Protein AF-A0A964D1U3-F1 (afdb_monomer_lite)

Structure (mmCIF, N/CA/C/O backbone):
data_AF-A0A964D1U3-F1
#
_entry.id   AF-A0A964D1U3-F1
#
loop_
_atom_site.group_PDB
_atom_site.id
_atom_site.type_symbol
_atom_site.label_atom_id
_atom_site.label_alt_id
_atom_site.label_comp_id
_atom_site.label_asym_id
_atom_site.label_entity_id
_atom_site.label_seq_id
_atom_site.pdbx_PDB_ins_code
_atom_site.Cartn_x
_atom_site.Cartn_y
_atom_site.Cartn_z
_atom_site.occupancy
_atom_site.B_iso_or_equiv
_atom_site.auth_seq_id
_atom_site.auth_comp_id
_atom_site.auth_asym_id
_atom_site.auth_atom_id
_atom_site.pdbx_PDB_model_num
ATOM 1 N N . MET A 1 1 ? 4.082 -13.182 10.121 1.00 59.91 1 MET A N 1
ATOM 2 C CA . MET A 1 1 ? 3.472 -11.839 10.062 1.00 59.91 1 MET A CA 1
ATOM 3 C C . MET A 1 1 ? 3.439 -11.454 8.597 1.00 59.91 1 MET A C 1
ATOM 5 O O . MET A 1 1 ? 4.466 -11.609 7.952 1.00 59.91 1 MET A O 1
ATOM 9 N N . ILE A 1 2 ? 2.273 -11.113 8.049 1.00 65.81 2 ILE A N 1
ATOM 10 C CA . ILE A 1 2 ? 2.156 -10.703 6.644 1.00 65.81 2 ILE A CA 1
ATOM 11 C C . ILE A 1 2 ? 2.309 -9.184 6.620 1.00 65.81 2 ILE A C 1
ATOM 13 O O . ILE A 1 2 ? 1.539 -8.494 7.281 1.00 65.81 2 ILE A O 1
ATOM 17 N N . GLU A 1 3 ? 3.300 -8.684 5.887 1.00 70.62 3 GLU A N 1
ATOM 18 C CA . GLU A 1 3 ? 3.472 -7.256 5.625 1.00 70.62 3 GLU A CA 1
ATOM 19 C C . GLU A 1 3 ? 3.091 -6.978 4.172 1.00 70.62 3 GLU A C 1
ATOM 21 O O . GLU A 1 3 ? 3.562 -7.651 3.254 1.00 70.62 3 GLU A O 1
ATOM 26 N N . PHE A 1 4 ? 2.209 -6.003 3.966 1.00 77.06 4 PHE A N 1
ATOM 27 C CA . PHE A 1 4 ? 1.718 -5.628 2.647 1.00 77.06 4 PHE A CA 1
ATOM 28 C C . PHE A 1 4 ? 1.810 -4.115 2.482 1.00 77.06 4 PHE A C 1
ATOM 30 O O . PHE A 1 4 ? 1.350 -3.365 3.341 1.00 77.06 4 PHE A O 1
ATOM 37 N N . VAL A 1 5 ? 2.387 -3.660 1.369 1.00 83.88 5 VAL A N 1
ATOM 38 C CA . VAL A 1 5 ? 2.569 -2.234 1.072 1.00 83.88 5 VAL A CA 1
ATOM 39 C C . VAL A 1 5 ? 1.951 -1.911 -0.276 1.00 83.88 5 VAL A C 1
ATOM 41 O O . VAL A 1 5 ? 2.210 -2.582 -1.273 1.00 83.88 5 VAL A O 1
ATOM 44 N N . VAL A 1 6 ? 1.160 -0.842 -0.306 1.00 86.88 6 VAL A N 1
ATOM 45 C CA . VAL A 1 6 ? 0.616 -0.260 -1.532 1.00 86.88 6 VAL A CA 1
ATOM 46 C C . VAL A 1 6 ? 1.438 0.974 -1.881 1.00 86.88 6 VAL A C 1
ATOM 48 O O . VAL A 1 6 ? 1.491 1.921 -1.097 1.00 86.88 6 VAL A O 1
ATOM 51 N N . ILE A 1 7 ? 2.066 0.966 -3.057 1.00 88.31 7 ILE A N 1
ATOM 52 C CA . ILE A 1 7 ? 2.809 2.111 -3.593 1.00 88.31 7 ILE A CA 1
ATOM 53 C C . ILE A 1 7 ? 1.933 2.809 -4.629 1.00 88.31 7 ILE A C 1
ATOM 55 O O . ILE A 1 7 ? 1.439 2.172 -5.559 1.00 88.31 7 ILE A O 1
ATOM 59 N N . VAL A 1 8 ? 1.750 4.117 -4.472 1.00 87.56 8 VAL A N 1
ATOM 60 C CA . VAL A 1 8 ? 0.961 4.952 -5.385 1.00 87.56 8 VAL A CA 1
ATOM 61 C C . VAL A 1 8 ? 1.780 6.098 -5.964 1.00 87.56 8 VAL A C 1
ATOM 63 O O . VAL A 1 8 ? 2.818 6.471 -5.427 1.00 87.56 8 VAL A O 1
ATOM 66 N N . GLU A 1 9 ? 1.320 6.679 -7.069 1.00 87.00 9 GLU A N 1
ATOM 67 C CA . GLU A 1 9 ? 1.938 7.894 -7.607 1.00 87.00 9 GLU A CA 1
ATOM 68 C C . GLU A 1 9 ? 1.578 9.098 -6.733 1.00 87.00 9 GLU A C 1
ATOM 70 O O . GLU A 1 9 ? 2.449 9.822 -6.247 1.00 87.00 9 GLU A O 1
ATOM 75 N N . SER A 1 10 ? 0.284 9.257 -6.449 1.00 84.56 10 SER A N 1
ATOM 76 C CA . SER A 1 10 ? -0.250 10.387 -5.695 1.00 84.56 10 SER A CA 1
ATOM 77 C C . SER A 1 10 ? -1.236 9.958 -4.604 1.00 84.56 10 SER A C 1
ATOM 79 O O . SER A 1 10 ? -1.711 8.821 -4.566 1.00 84.56 10 SER A O 1
ATOM 81 N N . SER A 1 11 ? -1.582 10.883 -3.704 1.00 82.25 11 SER A N 1
ATOM 82 C CA . SER A 1 11 ? -2.619 10.657 -2.683 1.00 82.25 11 SER A CA 1
ATOM 83 C C . SER A 1 11 ? -4.004 10.410 -3.284 1.00 82.25 11 SER A C 1
ATOM 85 O O . SER A 1 11 ? -4.793 9.666 -2.706 1.00 82.25 11 SER A O 1
ATOM 87 N N . ALA A 1 12 ? -4.285 10.960 -4.471 1.00 85.94 12 ALA A N 1
ATOM 88 C CA . ALA A 1 12 ? -5.546 10.737 -5.173 1.00 85.94 12 ALA A CA 1
ATOM 89 C C . ALA A 1 12 ? -5.744 9.258 -5.552 1.00 85.94 12 ALA A C 1
ATOM 91 O O . ALA A 1 12 ? -6.868 8.753 -5.522 1.00 85.94 12 ALA A O 1
ATOM 92 N N . ASP A 1 13 ? -4.651 8.547 -5.837 1.00 87.75 13 ASP A N 1
ATOM 93 C CA . ASP A 1 13 ? -4.679 7.138 -6.236 1.00 87.75 13 ASP A CA 1
ATOM 94 C C . ASP A 1 13 ? -4.745 6.188 -5.034 1.00 87.75 13 ASP A C 1
ATOM 96 O O . ASP A 1 13 ? -5.218 5.055 -5.167 1.00 87.75 13 ASP A O 1
ATOM 100 N N . ALA A 1 14 ? -4.317 6.651 -3.851 1.00 88.06 14 ALA A N 1
ATOM 101 C CA . ALA A 1 14 ? -4.200 5.851 -2.6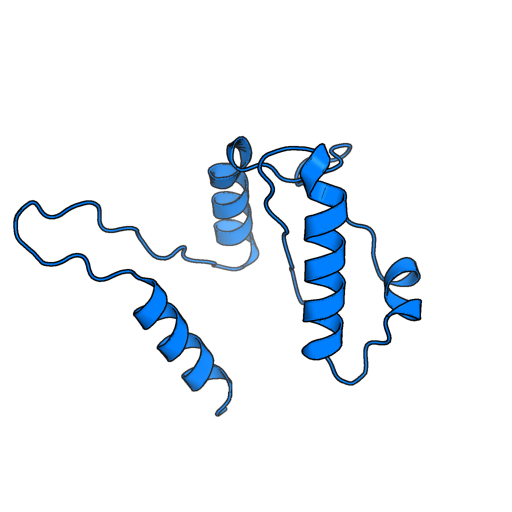31 1.00 88.06 14 ALA A CA 1
ATOM 102 C C . ALA A 1 14 ? -5.489 5.089 -2.320 1.00 88.06 14 ALA A C 1
ATOM 104 O O . ALA A 1 14 ? -5.462 3.873 -2.164 1.00 88.06 14 ALA A O 1
ATOM 105 N N . ARG A 1 15 ? -6.634 5.780 -2.321 1.00 88.25 15 ARG A N 1
ATOM 106 C CA . ARG A 1 15 ? -7.938 5.187 -1.984 1.00 88.25 15 ARG A CA 1
ATOM 107 C C . ARG A 1 15 ? -8.354 4.063 -2.932 1.00 88.25 15 ARG A C 1
ATOM 109 O O . ARG A 1 15 ? -9.023 3.120 -2.515 1.00 88.25 15 ARG A O 1
ATOM 116 N N . THR A 1 16 ? -8.038 4.193 -4.215 1.00 90.81 16 THR A N 1
ATOM 117 C CA . THR A 1 16 ? -8.396 3.182 -5.216 1.00 90.81 16 THR A CA 1
ATOM 118 C C . THR A 1 16 ? -7.444 1.998 -5.127 1.00 90.81 16 THR A C 1
ATOM 120 O O . THR A 1 16 ? -7.890 0.852 -5.123 1.00 90.81 16 THR A O 1
ATOM 123 N N . ALA A 1 17 ? -6.146 2.270 -4.998 1.00 91.44 17 ALA A N 1
ATOM 124 C CA . ALA A 1 17 ? -5.118 1.245 -4.903 1.00 91.44 17 ALA A CA 1
ATOM 125 C C . ALA A 1 17 ? -5.270 0.385 -3.638 1.00 91.44 17 ALA A C 1
ATOM 127 O O . ALA A 1 17 ? -5.195 -0.839 -3.723 1.00 91.44 17 ALA A O 1
ATOM 128 N N . THR A 1 18 ? -5.569 0.993 -2.487 1.00 90.69 18 THR A N 1
ATOM 129 C CA . THR A 1 18 ? -5.786 0.256 -1.232 1.00 90.69 18 THR A CA 1
ATOM 130 C C . THR A 1 18 ? -7.022 -0.634 -1.287 1.00 90.69 18 THR A C 1
ATOM 132 O O . THR A 1 18 ? -6.950 -1.790 -0.897 1.00 90.69 18 THR A O 1
ATOM 135 N N . LYS A 1 19 ? -8.125 -0.180 -1.893 1.00 90.25 19 LYS A N 1
ATOM 136 C CA . LYS A 1 19 ? -9.309 -1.034 -2.107 1.00 90.25 19 LYS A CA 1
ATOM 137 C C . LYS A 1 19 ? -9.042 -2.224 -3.029 1.00 90.25 19 LYS A C 1
ATOM 139 O O . LYS A 1 19 ? -9.619 -3.295 -2.843 1.00 90.25 19 LYS A O 1
ATOM 144 N N . LEU A 1 20 ? -8.207 -2.042 -4.052 1.00 91.56 20 LEU A N 1
ATOM 145 C CA . LEU A 1 20 ? -7.786 -3.145 -4.920 1.00 91.56 20 LEU A CA 1
ATOM 146 C C . LEU A 1 20 ? -6.906 -4.141 -4.158 1.00 91.56 20 LEU A C 1
ATOM 148 O O . LEU A 1 20 ? -7.071 -5.352 -4.327 1.00 91.56 20 LEU A O 1
ATOM 152 N N . ALA A 1 21 ? -6.021 -3.643 -3.294 1.00 90.50 21 ALA A N 1
ATOM 153 C CA . ALA A 1 21 ? -5.221 -4.472 -2.402 1.00 90.50 21 ALA A CA 1
ATOM 154 C C . ALA A 1 21 ? -6.096 -5.269 -1.427 1.00 90.50 21 ALA A C 1
ATOM 156 O O . ALA A 1 21 ? -5.962 -6.487 -1.380 1.00 90.50 21 ALA A O 1
ATOM 157 N N . ASP A 1 22 ? -7.048 -4.623 -0.751 1.00 90.75 22 ASP A N 1
ATOM 158 C CA . ASP A 1 22 ? -8.021 -5.260 0.148 1.00 90.75 22 ASP A CA 1
ATOM 159 C C . ASP A 1 22 ? -8.750 -6.419 -0.548 1.00 90.75 22 ASP A C 1
ATOM 161 O O . ASP A 1 22 ? -8.809 -7.540 -0.042 1.00 90.75 22 ASP A O 1
ATOM 165 N N . ARG A 1 23 ? -9.249 -6.179 -1.769 1.00 90.19 23 ARG A N 1
ATOM 166 C CA . ARG A 1 23 ? -9.919 -7.212 -2.571 1.00 90.19 23 ARG A CA 1
ATOM 167 C C . ARG A 1 23 ? -8.987 -8.372 -2.915 1.00 90.19 23 ARG A C 1
ATOM 169 O O . ARG A 1 23 ? -9.417 -9.522 -2.893 1.00 90.19 23 ARG A O 1
ATOM 176 N N . THR A 1 24 ? -7.734 -8.077 -3.249 1.00 89.19 24 THR A N 1
ATOM 177 C CA . THR A 1 24 ? -6.730 -9.101 -3.572 1.00 89.19 24 THR A CA 1
ATOM 178 C C . THR A 1 24 ? -6.375 -9.925 -2.335 1.00 89.19 24 THR A C 1
ATOM 180 O O . THR A 1 24 ? -6.227 -11.139 -2.434 1.00 89.19 24 THR A O 1
ATOM 183 N N . LEU A 1 25 ? -6.286 -9.281 -1.170 1.00 87.62 25 LEU A N 1
ATOM 184 C CA . LEU A 1 25 ? -5.986 -9.914 0.110 1.00 87.62 25 LEU A CA 1
ATOM 185 C C . LEU A 1 25 ? -7.084 -10.913 0.501 1.00 87.62 25 LEU A C 1
ATOM 187 O O . LEU A 1 25 ? -6.782 -12.071 0.768 1.00 87.62 25 LEU A O 1
ATOM 191 N N . VAL A 1 26 ? -8.351 -10.494 0.431 1.00 90.12 26 VAL A N 1
ATOM 192 C CA . VAL A 1 26 ? -9.520 -11.363 0.668 1.00 90.12 26 VAL A CA 1
ATOM 193 C C . VAL A 1 26 ? -9.540 -12.550 -0.294 1.00 90.12 26 VAL A C 1
ATOM 195 O O . VAL A 1 26 ? -9.770 -13.679 0.113 1.00 90.12 26 VAL A O 1
ATOM 198 N N . GLN A 1 27 ? -9.242 -12.328 -1.577 1.00 88.38 27 GLN A N 1
ATOM 199 C CA . GLN A 1 27 ? -9.196 -13.415 -2.564 1.00 88.38 27 GLN A CA 1
ATOM 200 C C . GLN A 1 27 ? -8.078 -14.435 -2.316 1.00 88.38 27 GLN A C 1
ATOM 202 O O . GLN A 1 27 ? -8.136 -15.537 -2.856 1.00 88.38 27 GLN A O 1
ATOM 207 N N . LYS A 1 28 ? -7.031 -14.059 -1.577 1.00 86.06 28 LYS A N 1
ATOM 208 C CA . LYS A 1 28 ? -5.874 -14.918 -1.293 1.00 86.06 28 LYS A CA 1
ATOM 209 C 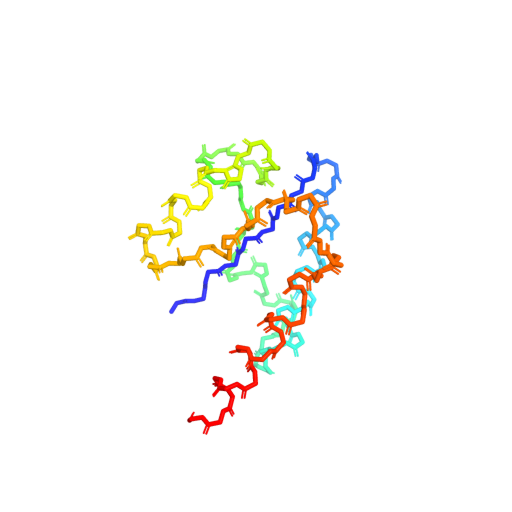C . LYS A 1 28 ? -5.958 -15.610 0.063 1.00 86.06 28 LYS A C 1
ATOM 211 O O . LYS A 1 28 ? -5.195 -16.543 0.292 1.00 86.06 28 LYS A O 1
ATOM 216 N N . ILE A 1 29 ? -6.825 -15.141 0.954 1.00 86.12 29 ILE A N 1
ATOM 217 C CA . ILE A 1 29 ? -6.922 -15.611 2.332 1.00 86.12 29 ILE A CA 1
ATOM 218 C C . ILE A 1 29 ? -8.368 -16.038 2.590 1.00 86.12 29 ILE A C 1
ATOM 220 O O . ILE A 1 29 ? -9.216 -15.206 2.888 1.00 86.12 29 ILE A O 1
ATOM 224 N N . ASP A 1 30 ? -8.632 -17.345 2.512 1.00 84.75 30 ASP A N 1
ATOM 225 C CA . ASP A 1 30 ? -9.990 -17.921 2.525 1.00 84.75 30 ASP A CA 1
ATOM 226 C C . ASP A 1 30 ? -10.837 -17.577 3.762 1.00 84.75 30 ASP A C 1
ATOM 228 O O . ASP A 1 30 ? -12.062 -17.603 3.699 1.00 84.75 30 ASP A O 1
ATOM 232 N N . TRP A 1 31 ? -10.205 -17.282 4.899 1.00 87.50 31 TRP A N 1
ATOM 233 C CA . TRP A 1 31 ? -10.899 -16.951 6.148 1.00 87.50 31 TRP A CA 1
ATOM 234 C C . TRP A 1 31 ? -11.146 -15.447 6.335 1.00 87.50 31 TRP A C 1
ATOM 236 O O . TRP A 1 31 ? -11.739 -15.049 7.336 1.00 87.50 31 TRP A O 1
ATOM 246 N N . LEU A 1 32 ? -10.644 -14.603 5.430 1.00 87.31 32 LEU A N 1
ATOM 247 C CA . LEU A 1 32 ? -10.659 -13.155 5.587 1.00 87.31 32 LEU A CA 1
ATOM 248 C C . LEU A 1 32 ? -11.881 -12.543 4.900 1.00 87.31 32 LEU A C 1
ATOM 250 O O . LEU A 1 32 ? -11.896 -12.381 3.683 1.00 87.31 32 LEU A O 1
ATOM 254 N N . ASP A 1 33 ? -12.877 -12.131 5.681 1.00 87.94 33 ASP A N 1
ATOM 255 C CA . ASP A 1 33 ? -14.056 -11.457 5.137 1.00 87.94 33 ASP A CA 1
ATOM 256 C C . ASP A 1 33 ? -13.809 -9.953 4.892 1.00 87.94 33 ASP A C 1
ATOM 258 O O . ASP A 1 33 ? -13.196 -9.278 5.728 1.00 87.94 33 ASP A O 1
ATOM 262 N N . PRO A 1 34 ? -14.343 -9.370 3.796 1.00 86.56 34 PRO A N 1
ATOM 263 C CA . PRO A 1 34 ? -14.188 -7.944 3.489 1.00 86.56 34 PRO A CA 1
ATOM 264 C C . PRO A 1 34 ? -14.638 -7.009 4.616 1.00 86.56 34 PRO A C 1
ATOM 266 O O . PRO A 1 34 ? -14.039 -5.959 4.837 1.00 86.56 34 PRO A O 1
ATOM 269 N N . GLU A 1 35 ? -15.698 -7.387 5.331 1.00 88.06 35 GLU A N 1
ATOM 270 C CA . GLU A 1 35 ? -16.287 -6.588 6.411 1.00 88.06 35 GLU A CA 1
ATOM 271 C C . GLU A 1 35 ? -15.388 -6.534 7.654 1.00 88.06 35 GLU A C 1
ATOM 273 O O . GLU A 1 35 ? -15.460 -5.587 8.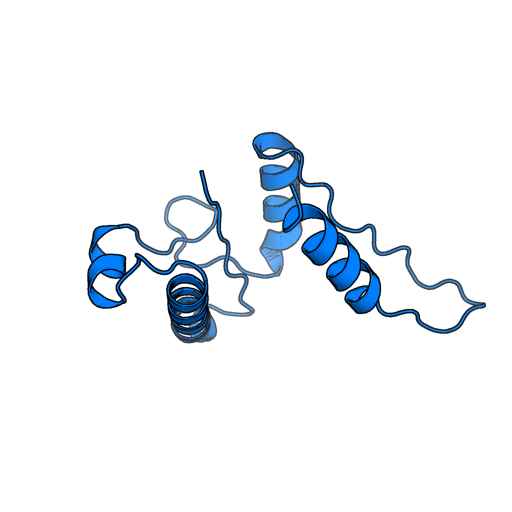437 1.00 88.06 35 GLU A O 1
ATOM 278 N N . MET A 1 36 ? -14.494 -7.513 7.818 1.00 88.06 36 MET A N 1
ATOM 279 C CA . MET A 1 36 ? -13.568 -7.572 8.947 1.00 88.06 36 MET A CA 1
ATOM 280 C C . MET A 1 36 ? -12.361 -6.651 8.765 1.00 88.06 36 MET A C 1
ATOM 282 O O . MET A 1 36 ? -11.795 -6.198 9.759 1.00 88.06 36 MET A O 1
ATOM 286 N N . LEU A 1 37 ? -11.970 -6.340 7.523 1.00 87.44 37 LEU A N 1
ATOM 287 C CA . LEU A 1 37 ? -10.726 -5.619 7.216 1.00 87.44 37 LEU A CA 1
ATOM 288 C C . LEU A 1 37 ? -10.597 -4.298 7.985 1.00 87.44 37 LEU A C 1
ATOM 290 O O . LEU A 1 37 ? -9.550 -4.028 8.569 1.00 87.44 37 LEU A O 1
ATOM 294 N N . GLN A 1 38 ? -11.686 -3.526 8.073 1.00 85.31 38 GLN A N 1
ATOM 295 C CA . GLN A 1 38 ? -11.716 -2.229 8.764 1.00 85.31 38 GLN A CA 1
ATOM 296 C C . GLN A 1 38 ? -11.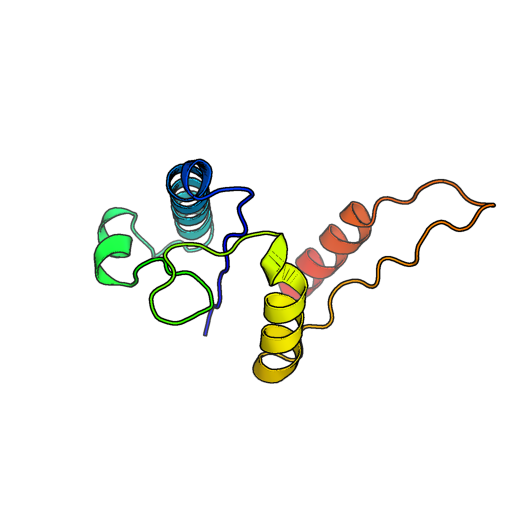430 -2.313 10.274 1.00 85.31 38 GLN A C 1
ATOM 298 O O . GLN A 1 38 ? -11.097 -1.306 10.898 1.00 85.31 38 GLN A O 1
ATOM 303 N N . HIS A 1 39 ? -11.599 -3.496 10.870 1.00 87.25 39 HIS A N 1
ATOM 304 C CA . HIS A 1 39 ? -11.349 -3.755 12.287 1.00 87.25 39 HIS A CA 1
ATOM 305 C C . HIS A 1 39 ? -9.980 -4.398 12.532 1.00 87.25 39 HIS A C 1
ATOM 307 O O . HIS A 1 39 ? -9.511 -4.407 13.668 1.00 87.25 39 HIS A O 1
ATOM 313 N N . LEU A 1 40 ? -9.351 -4.940 11.485 1.00 86.81 40 LEU A N 1
ATOM 314 C CA . LEU A 1 40 ? -8.076 -5.648 11.570 1.00 86.81 40 LEU A CA 1
ATOM 315 C C . LEU A 1 40 ? -6.882 -4.717 11.358 1.00 86.81 40 LEU A C 1
ATOM 317 O O . LEU A 1 40 ? -5.865 -4.876 12.031 1.00 86.81 40 LEU A O 1
ATOM 321 N N . TYR A 1 41 ? -6.988 -3.756 10.438 1.00 86.31 41 TYR A N 1
ATOM 322 C CA . TYR A 1 41 ? -5.909 -2.813 10.149 1.00 86.31 41 TYR A CA 1
ATOM 323 C C . TYR A 1 41 ? -6.423 -1.497 9.558 1.00 86.31 41 TYR A C 1
ATOM 325 O O . TYR A 1 41 ? -7.579 -1.362 9.158 1.00 86.31 41 TYR A O 1
ATOM 333 N N . GLN A 1 42 ? -5.525 -0.516 9.484 1.00 85.19 42 GLN A N 1
ATOM 334 C CA . GLN A 1 42 ? -5.716 0.717 8.730 1.00 85.19 42 GLN A CA 1
ATOM 335 C C . GLN A 1 42 ? -4.499 0.946 7.841 1.00 85.19 42 GLN A C 1
ATOM 337 O O . GLN A 1 42 ? -3.364 0.745 8.270 1.00 85.19 42 GLN A O 1
ATOM 342 N N . TRP A 1 43 ? -4.742 1.359 6.598 1.00 87.06 43 TRP A N 1
ATOM 343 C CA . TRP A 1 43 ? -3.670 1.753 5.693 1.00 87.06 43 TRP A CA 1
ATOM 344 C C . TRP A 1 43 ? -3.008 3.039 6.190 1.00 87.06 43 TRP A C 1
ATOM 346 O O . TRP A 1 43 ? -3.693 4.005 6.524 1.00 87.06 43 TRP A O 1
ATOM 356 N N . SER A 1 44 ? -1.680 3.055 6.184 1.00 85.31 44 SER A N 1
ATOM 357 C CA . SER A 1 44 ? -0.870 4.244 6.432 1.00 85.31 44 SER A CA 1
ATOM 358 C C . SER A 1 44 ? 0.276 4.324 5.427 1.00 85.31 44 SER A C 1
ATOM 360 O O . SER A 1 44 ? 0.617 3.344 4.755 1.00 85.31 44 SER A O 1
ATOM 362 N N . GLY A 1 45 ? 0.896 5.495 5.333 1.00 82.62 45 GLY A N 1
ATOM 363 C CA . GLY A 1 45 ? 2.202 5.636 4.704 1.00 82.62 45 GLY A CA 1
ATOM 364 C C . GLY A 1 45 ? 3.321 5.078 5.589 1.00 82.62 45 GLY A C 1
ATOM 365 O O . GLY A 1 45 ? 3.090 4.630 6.715 1.00 82.62 45 GLY A O 1
ATOM 366 N N . LEU A 1 46 ? 4.544 5.086 5.055 1.00 76.94 46 LEU A N 1
ATOM 367 C CA . LEU A 1 46 ? 5.735 4.555 5.738 1.00 76.94 46 LEU A CA 1
ATOM 368 C C . LEU A 1 46 ? 6.176 5.386 6.935 1.00 76.94 46 LEU A C 1
ATOM 370 O O . LEU A 1 46 ? 6.705 4.847 7.902 1.00 76.94 46 LEU A O 1
ATOM 374 N N . GLU A 1 47 ? 6.008 6.701 6.847 1.00 73.31 47 GLU A N 1
ATOM 375 C CA . GLU A 1 47 ? 6.348 7.604 7.935 1.00 73.31 47 GLU A CA 1
ATOM 376 C C . GLU A 1 47 ? 5.118 7.810 8.817 1.00 73.31 47 GLU A C 1
ATOM 378 O O . GLU A 1 47 ? 3.992 7.950 8.325 1.00 73.31 47 GLU A O 1
ATOM 383 N N . ALA A 1 48 ? 5.328 7.855 10.132 1.00 72.75 48 ALA A N 1
ATOM 384 C CA . ALA A 1 48 ? 4.254 8.124 11.075 1.00 72.75 48 ALA A CA 1
ATOM 385 C C . ALA A 1 48 ? 3.562 9.456 10.731 1.00 72.75 48 ALA A C 1
ATOM 387 O O . ALA A 1 48 ? 4.211 10.493 10.614 1.00 72.75 48 ALA A O 1
ATOM 388 N N . GLY A 1 49 ? 2.238 9.416 10.563 1.00 75.88 49 GLY A N 1
ATOM 389 C CA . GLY A 1 49 ? 1.437 10.582 10.178 1.00 75.88 49 GLY A CA 1
ATOM 390 C C . GLY A 1 49 ? 1.322 10.827 8.670 1.00 75.88 49 GLY A C 1
ATOM 391 O O . GLY A 1 49 ? 0.667 11.788 8.275 1.00 75.88 49 GLY A O 1
ATOM 392 N N . THR A 1 50 ? 1.905 9.972 7.823 1.00 78.38 50 THR A N 1
ATOM 393 C CA . THR A 1 50 ? 1.667 10.008 6.371 1.00 78.38 50 THR A CA 1
ATOM 394 C C . THR A 1 50 ? 0.525 9.076 5.977 1.00 78.38 50 THR A C 1
ATOM 396 O O . THR A 1 50 ? 0.370 7.989 6.531 1.00 78.38 50 THR A O 1
ATOM 399 N N . GLU A 1 51 ? -0.299 9.504 5.022 1.00 78.62 51 GLU A N 1
ATOM 400 C CA . GLU A 1 51 ? -1.492 8.754 4.603 1.00 78.62 51 GLU A CA 1
ATOM 401 C C . GLU A 1 51 ? -1.179 7.661 3.573 1.00 78.62 51 GLU A C 1
ATOM 403 O O . GLU A 1 51 ? -1.905 6.675 3.471 1.00 78.62 51 GLU A O 1
ATOM 408 N N . ASN A 1 52 ? -0.108 7.821 2.790 1.00 82.12 52 ASN A N 1
ATOM 409 C CA . ASN A 1 52 ? 0.203 6.940 1.671 1.00 82.12 52 ASN A CA 1
ATOM 410 C C . ASN A 1 52 ? 1.708 6.813 1.398 1.00 82.12 52 ASN A C 1
ATOM 412 O O . ASN A 1 52 ? 2.513 7.683 1.729 1.00 82.12 52 ASN A O 1
ATOM 416 N N . SER A 1 53 ? 2.075 5.718 0.736 1.00 84.69 53 SER A N 1
ATOM 417 C CA . SER A 1 53 ? 3.444 5.440 0.305 1.00 84.69 53 SER A CA 1
ATOM 418 C C . SER A 1 53 ? 3.589 5.756 -1.178 1.00 84.69 53 SER A C 1
ATOM 420 O O . SER A 1 53 ? 2.959 5.116 -2.018 1.00 84.69 53 SER A O 1
ATOM 422 N N . CYS A 1 54 ? 4.408 6.755 -1.506 1.00 84.75 54 CYS A N 1
ATOM 423 C CA . CYS A 1 54 ? 4.632 7.168 -2.890 1.00 84.75 54 CYS A CA 1
ATOM 424 C C . CYS A 1 54 ? 5.899 6.555 -3.499 1.00 84.75 54 CYS A C 1
ATOM 426 O O . CYS A 1 54 ? 6.841 6.232 -2.775 1.00 84.75 54 CYS A O 1
ATOM 428 N N . TRP A 1 55 ? 5.983 6.511 -4.834 1.00 82.06 55 TRP A N 1
ATOM 429 C CA . TRP A 1 55 ? 7.196 6.102 -5.569 1.00 82.06 55 TRP A CA 1
ATOM 430 C C . TRP A 1 55 ? 8.466 6.838 -5.141 1.00 82.06 55 TRP A C 1
ATOM 432 O O . TRP A 1 55 ? 9.529 6.231 -5.042 1.00 82.06 55 TRP A O 1
ATOM 442 N N . LYS A 1 56 ? 8.360 8.129 -4.812 1.00 78.56 56 LYS A N 1
ATOM 443 C CA . LYS A 1 56 ? 9.475 8.922 -4.267 1.00 78.56 56 LYS A CA 1
ATOM 444 C C . LYS A 1 56 ? 10.105 8.318 -2.999 1.00 78.56 56 LYS A C 1
ATOM 446 O O . LYS A 1 56 ? 11.272 8.581 -2.727 1.00 78.56 56 LYS A O 1
ATOM 451 N N . ASN A 1 57 ? 9.369 7.481 -2.266 1.00 74.38 57 ASN A N 1
ATOM 452 C CA . ASN A 1 57 ? 9.824 6.842 -1.033 1.00 74.38 57 ASN A CA 1
ATOM 453 C C . ASN A 1 57 ? 10.340 5.410 -1.271 1.00 74.38 57 ASN A C 1
ATOM 455 O O . ASN A 1 57 ? 10.691 4.730 -0.312 1.00 74.38 57 ASN A O 1
ATOM 459 N N . ILE A 1 58 ? 10.407 4.918 -2.515 1.00 78.75 58 ILE A N 1
ATOM 460 C CA . ILE A 1 58 ? 10.676 3.497 -2.785 1.00 78.75 58 ILE A CA 1
ATOM 461 C C . ILE A 1 58 ? 12.018 2.998 -2.249 1.00 78.75 58 ILE A C 1
ATOM 463 O O . ILE A 1 58 ? 12.101 1.868 -1.781 1.00 78.75 58 ILE A O 1
ATOM 467 N N . ASN A 1 59 ? 13.051 3.843 -2.252 1.00 79.25 59 ASN A N 1
ATOM 468 C CA . ASN A 1 59 ? 14.347 3.471 -1.687 1.00 79.25 59 ASN A CA 1
ATOM 469 C C . ASN A 1 59 ? 14.233 3.213 -0.179 1.00 79.25 59 ASN A C 1
ATOM 471 O O . ASN A 1 59 ? 14.712 2.194 0.297 1.00 79.25 59 ASN A O 1
ATOM 475 N N . GLN A 1 60 ? 13.501 4.065 0.549 1.00 76.81 60 GLN A N 1
ATOM 476 C CA . GLN A 1 60 ? 13.238 3.856 1.976 1.00 76.81 60 GLN A CA 1
ATOM 477 C C . GLN A 1 60 ? 12.406 2.591 2.223 1.00 76.81 60 GLN A C 1
ATOM 479 O O . GLN A 1 60 ? 12.666 1.871 3.182 1.00 76.81 60 GLN A O 1
ATOM 484 N N . ILE A 1 61 ? 11.430 2.288 1.354 1.00 76.38 61 ILE A N 1
ATOM 485 C CA . ILE A 1 61 ? 10.657 1.035 1.426 1.00 76.38 61 ILE A CA 1
ATOM 486 C C . ILE A 1 61 ? 11.604 -0.153 1.308 1.00 76.38 61 ILE A C 1
ATOM 488 O O . ILE A 1 61 ? 11.611 -1.033 2.160 1.00 76.38 61 ILE A O 1
ATOM 492 N N . ILE A 1 62 ? 12.420 -0.171 0.258 1.00 78.75 62 ILE A N 1
ATOM 493 C CA . ILE A 1 62 ? 13.355 -1.260 -0.007 1.00 78.75 62 ILE A CA 1
ATOM 494 C C . ILE A 1 62 ? 14.332 -1.433 1.157 1.00 78.75 62 ILE A C 1
ATOM 496 O O . ILE A 1 62 ? 14.545 -2.564 1.586 1.00 78.75 62 ILE A O 1
ATOM 500 N N . ASP A 1 63 ? 14.890 -0.342 1.678 1.00 79.31 63 ASP A N 1
ATOM 501 C CA . ASP A 1 63 ? 15.854 -0.377 2.778 1.00 79.31 63 ASP A CA 1
ATOM 502 C C . ASP A 1 63 ? 15.215 -0.904 4.070 1.00 79.31 63 ASP A C 1
ATOM 504 O O . ASP A 1 63 ? 15.785 -1.778 4.727 1.00 79.31 63 ASP A O 1
ATOM 508 N N . ASN A 1 64 ? 14.000 -0.452 4.400 1.00 74.38 64 ASN A N 1
ATOM 509 C CA . ASN A 1 64 ? 13.260 -0.942 5.564 1.00 74.38 64 ASN A CA 1
ATOM 510 C C . ASN A 1 64 ? 12.971 -2.443 5.444 1.00 74.38 64 ASN A C 1
ATOM 512 O O . ASN A 1 64 ? 13.246 -3.195 6.376 1.00 74.38 64 ASN A O 1
ATOM 516 N N . PHE A 1 65 ? 12.493 -2.895 4.282 1.00 73.75 65 PHE A N 1
ATOM 517 C CA . PHE A 1 65 ? 12.189 -4.307 4.026 1.00 73.75 65 PHE A CA 1
ATOM 518 C C . PHE A 1 65 ? 13.450 -5.185 3.967 1.00 73.75 65 PHE A C 1
ATOM 520 O O . PHE A 1 65 ? 13.425 -6.344 4.387 1.00 73.75 65 PHE A O 1
ATOM 527 N N . GLN A 1 66 ? 14.576 -4.656 3.477 1.00 74.81 66 GLN A N 1
ATOM 528 C CA . GLN A 1 66 ? 15.874 -5.336 3.531 1.00 74.81 66 GLN A CA 1
ATOM 529 C C . GLN A 1 66 ? 16.305 -5.591 4.976 1.00 74.81 66 GLN A C 1
ATOM 531 O O . GLN A 1 66 ? 16.778 -6.685 5.288 1.00 74.81 66 GLN A O 1
ATOM 536 N N . GLN A 1 67 ? 16.134 -4.595 5.847 1.00 71.88 67 GLN A N 1
ATOM 537 C CA . GLN A 1 67 ? 16.537 -4.672 7.249 1.00 71.88 67 GLN A CA 1
ATOM 538 C C . GLN A 1 67 ? 15.595 -5.543 8.089 1.00 71.88 67 GLN A C 1
ATOM 540 O O . GLN A 1 67 ? 16.078 -6.304 8.926 1.00 71.88 67 GLN A O 1
ATOM 545 N N . SER A 1 68 ? 14.277 -5.459 7.874 1.00 69.38 68 SER A N 1
ATOM 546 C CA . SER A 1 68 ? 13.279 -6.166 8.691 1.00 69.38 68 SER A CA 1
ATOM 547 C C . SER A 1 68 ? 13.009 -7.601 8.234 1.00 69.38 68 SER A C 1
ATOM 549 O O . SER A 1 68 ? 12.845 -8.490 9.068 1.00 69.38 68 SER A O 1
ATOM 551 N N . LEU A 1 69 ? 12.976 -7.843 6.920 1.00 67.56 69 LEU A N 1
ATOM 552 C CA . LEU A 1 69 ? 12.494 -9.096 6.326 1.00 67.56 69 LEU A CA 1
ATOM 553 C C . LEU A 1 69 ? 13.559 -9.836 5.507 1.00 67.56 69 LEU A C 1
ATOM 555 O O . LEU A 1 69 ? 13.278 -10.891 4.940 1.00 67.56 69 LEU A O 1
ATOM 559 N N . GLY A 1 70 ? 14.774 -9.290 5.397 1.00 69.38 70 GLY A N 1
ATOM 560 C CA . GLY A 1 70 ? 15.806 -9.839 4.514 1.00 69.38 70 GLY A CA 1
ATOM 561 C C . GLY A 1 70 ? 15.410 -9.787 3.034 1.00 69.38 70 GLY A C 1
ATOM 562 O O . GLY A 1 70 ? 15.978 -10.519 2.218 1.00 69.38 70 GLY A O 1
ATOM 563 N N . PHE A 1 71 ? 14.434 -8.941 2.685 1.00 68.44 71 PHE A N 1
ATOM 564 C CA . PHE A 1 71 ? 13.933 -8.792 1.326 1.00 68.44 71 PHE A CA 1
ATOM 565 C C . PHE A 1 71 ? 15.062 -8.334 0.409 1.00 68.44 71 PHE A C 1
ATOM 567 O O . PHE A 1 71 ? 15.610 -7.253 0.585 1.00 68.44 71 PHE A O 1
ATOM 574 N N . ARG A 1 72 ? 15.418 -9.134 -0.595 1.00 68.00 72 ARG A N 1
ATOM 575 C CA . ARG A 1 72 ? 16.378 -8.724 -1.622 1.00 68.00 72 ARG A CA 1
ATOM 576 C C . ARG A 1 72 ? 15.586 -8.312 -2.854 1.00 68.00 72 ARG A C 1
ATOM 578 O O . ARG A 1 72 ? 15.093 -9.207 -3.543 1.00 68.00 72 ARG A O 1
ATOM 585 N N . PRO A 1 73 ? 15.439 -7.005 -3.141 1.00 65.25 73 PRO A N 1
ATOM 586 C CA . PRO A 1 73 ? 14.753 -6.587 -4.353 1.00 65.25 73 PRO A CA 1
ATOM 587 C C . PRO A 1 73 ? 15.438 -7.241 -5.560 1.00 65.25 73 PRO A C 1
ATOM 589 O O . PRO A 1 73 ? 16.677 -7.325 -5.580 1.00 65.25 73 PRO A O 1
ATOM 592 N N . PRO A 1 74 ? 14.674 -7.699 -6.567 1.00 65.56 74 PRO A N 1
ATOM 593 C CA . PRO A 1 74 ? 15.248 -8.131 -7.829 1.00 65.56 74 PRO A CA 1
ATOM 594 C C . PRO A 1 74 ? 16.149 -7.009 -8.341 1.00 65.56 74 PRO A C 1
ATOM 596 O O . PRO A 1 74 ? 15.706 -5.872 -8.519 1.00 65.56 74 PRO A O 1
ATOM 599 N N . ARG A 1 75 ? 17.446 -7.289 -8.499 1.00 56.59 75 ARG A N 1
ATOM 600 C CA . ARG A 1 75 ? 18.357 -6.299 -9.070 1.00 56.59 75 ARG A CA 1
ATOM 601 C C . ARG A 1 75 ? 17.934 -6.104 -10.512 1.00 56.59 75 ARG A C 1
ATOM 603 O O . ARG A 1 75 ? 18.158 -6.996 -11.324 1.00 56.59 75 ARG A O 1
ATOM 610 N N . TYR A 1 76 ? 17.401 -4.926 -10.823 1.00 55.88 76 TYR A N 1
ATOM 611 C CA . TYR A 1 76 ? 17.348 -4.461 -12.197 1.00 55.88 76 TYR A CA 1
ATOM 612 C C . TYR A 1 76 ? 18.796 -4.343 -12.685 1.00 55.88 76 TYR A C 1
ATOM 614 O O . TYR A 1 76 ? 19.502 -3.369 -12.411 1.00 55.88 76 TYR A O 1
ATOM 622 N N . LEU A 1 77 ? 19.283 -5.401 -13.332 1.00 48.53 77 LEU A N 1
ATOM 623 C CA . LEU A 1 77 ? 20.537 -5.394 -14.068 1.00 48.53 77 LEU A CA 1
ATOM 624 C C . LEU A 1 77 ? 20.274 -4.502 -15.275 1.00 48.53 77 LEU A C 1
ATOM 626 O O . LEU A 1 77 ? 19.751 -4.961 -16.286 1.00 48.53 77 LEU A O 1
ATOM 630 N N . GLY A 1 78 ? 20.537 -3.205 -15.110 1.00 43.62 78 GLY A N 1
ATOM 631 C CA . GLY A 1 78 ? 20.254 -2.192 -16.117 1.00 43.62 78 GLY A CA 1
ATOM 632 C C . GLY A 1 78 ? 20.715 -2.589 -17.520 1.00 43.62 78 GLY A C 1
ATOM 633 O O . GLY A 1 78 ? 21.595 -3.430 -17.695 1.00 43.62 78 GLY A O 1
ATOM 634 N N . HIS A 1 79 ? 20.104 -1.945 -18.517 1.00 44.84 79 HIS A N 1
ATOM 635 C CA . HIS A 1 79 ? 20.364 -2.100 -19.948 1.00 44.84 79 HIS A CA 1
ATOM 636 C C . HIS A 1 79 ? 21.784 -2.599 -20.285 1.00 44.84 79 HIS A C 1
ATOM 638 O O . HIS A 1 79 ? 22.744 -1.826 -20.339 1.00 44.84 79 HIS A O 1
ATOM 644 N N . ARG A 1 80 ? 21.913 -3.888 -20.620 1.00 45.44 80 ARG A N 1
ATOM 645 C CA . ARG A 1 80 ? 22.997 -4.317 -21.507 1.00 45.44 80 ARG A CA 1
ATOM 646 C C . ARG A 1 80 ? 22.673 -3.758 -22.888 1.00 45.44 80 ARG A C 1
ATOM 648 O O . ARG A 1 80 ? 21.590 -4.002 -23.408 1.00 45.44 80 ARG A O 1
ATOM 655 N N . LYS A 1 81 ? 23.619 -3.036 -23.493 1.00 52.97 81 LYS A N 1
ATOM 656 C CA . LYS A 1 81 ? 23.518 -2.519 -24.872 1.00 52.97 81 LYS A CA 1
ATOM 657 C C . LYS A 1 81 ? 23.391 -3.620 -25.943 1.00 52.97 81 LYS A C 1
ATOM 659 O O . LYS A 1 81 ? 23.279 -3.286 -27.112 1.00 52.97 81 LYS A O 1
ATOM 664 N N . ASP A 1 82 ? 23.415 -4.897 -25.555 1.00 53.53 82 ASP A N 1
ATOM 665 C CA . ASP A 1 82 ? 23.642 -6.019 -26.466 1.00 53.53 82 ASP A CA 1
ATOM 666 C C . ASP A 1 82 ? 22.859 -7.283 -26.053 1.00 53.53 82 ASP A C 1
ATOM 668 O O . ASP A 1 82 ? 23.414 -8.351 -25.798 1.00 53.53 82 ASP A O 1
ATOM 672 N N . GLY A 1 83 ? 21.542 -7.153 -25.871 1.00 54.44 83 GLY A N 1
ATOM 673 C CA . GLY A 1 83 ? 20.683 -8.298 -25.570 1.00 54.44 83 GLY A CA 1
ATOM 674 C C . GLY A 1 83 ? 19.204 -7.943 -25.485 1.00 54.44 83 GLY A C 1
ATOM 675 O O . GLY A 1 83 ? 18.844 -6.871 -25.001 1.00 54.44 83 GLY A O 1
ATOM 676 N N . ALA A 1 84 ? 18.349 -8.852 -25.964 1.00 52.91 84 ALA A N 1
ATOM 677 C CA . ALA A 1 84 ? 16.900 -8.698 -25.922 1.00 52.91 84 ALA A CA 1
ATOM 678 C C . ALA A 1 84 ? 16.414 -8.448 -24.486 1.00 52.91 84 ALA A C 1
ATOM 680 O O . ALA A 1 84 ? 16.840 -9.130 -23.551 1.00 52.91 84 ALA A O 1
ATOM 681 N N . LEU A 1 85 ? 15.512 -7.475 -24.341 1.00 52.38 85 LEU A N 1
ATOM 682 C CA . LEU A 1 85 ? 14.863 -7.119 -23.084 1.00 52.38 85 LEU A CA 1
ATOM 683 C C . LEU A 1 85 ? 14.125 -8.341 -22.530 1.00 52.38 85 LEU A C 1
ATOM 685 O O . LEU A 1 85 ? 13.027 -8.670 -22.975 1.00 52.38 85 LEU A O 1
ATOM 689 N N . LYS A 1 86 ? 14.725 -9.027 -21.559 1.00 50.09 86 LYS A N 1
ATOM 690 C CA . LYS A 1 86 ? 13.989 -9.964 -20.719 1.00 50.09 86 LYS A CA 1
ATOM 691 C C . LYS A 1 86 ? 13.348 -9.133 -19.621 1.00 50.09 86 LYS A C 1
ATOM 693 O O . LYS A 1 86 ? 14.042 -8.614 -18.759 1.00 50.09 86 LYS A O 1
ATOM 698 N N . ALA A 1 87 ? 12.038 -8.937 -19.716 1.00 45.53 87 ALA A N 1
ATOM 699 C CA . ALA A 1 87 ? 11.279 -8.357 -18.624 1.00 45.53 87 ALA A CA 1
ATOM 700 C C . ALA A 1 87 ? 11.343 -9.320 -17.428 1.00 45.53 87 ALA A C 1
ATOM 702 O O . ALA A 1 87 ? 10.994 -10.495 -17.560 1.00 45.53 87 ALA A O 1
ATOM 703 N N . ASP A 1 88 ? 11.753 -8.816 -16.265 1.00 52.00 88 ASP A N 1
ATOM 704 C CA . ASP A 1 88 ? 11.895 -9.590 -15.023 1.00 52.00 88 ASP A CA 1
ATOM 705 C C . ASP A 1 88 ? 10.568 -10.198 -14.522 1.00 52.00 88 ASP A C 1
ATOM 707 O O . ASP A 1 88 ? 10.560 -11.011 -13.600 1.00 52.00 88 ASP A O 1
ATOM 711 N N . GLY A 1 89 ? 9.435 -9.870 -15.158 1.00 45.56 89 GLY A N 1
ATOM 712 C CA . GLY A 1 89 ? 8.125 -10.447 -14.851 1.00 45.56 89 GLY A CA 1
ATOM 713 C C . GLY A 1 89 ? 8.067 -11.974 -14.980 1.00 45.56 89 GLY A C 1
ATOM 714 O O . GLY A 1 89 ? 7.299 -12.608 -14.263 1.00 45.56 89 GLY A O 1
ATOM 715 N N . ALA A 1 90 ? 8.907 -12.583 -15.824 1.00 45.47 90 ALA A N 1
ATOM 716 C CA . ALA A 1 90 ? 8.979 -14.042 -15.941 1.00 45.47 90 ALA A CA 1
ATOM 717 C C . ALA A 1 90 ? 9.691 -14.702 -14.743 1.00 45.47 90 ALA A C 1
ATOM 719 O O . ALA A 1 90 ? 9.265 -15.761 -14.294 1.00 45.47 90 ALA A O 1
ATOM 720 N N . ALA A 1 91 ? 10.723 -14.057 -14.186 1.00 45.59 91 ALA A N 1
ATOM 721 C CA . ALA A 1 91 ? 11.475 -14.584 -13.042 1.00 45.59 91 ALA A C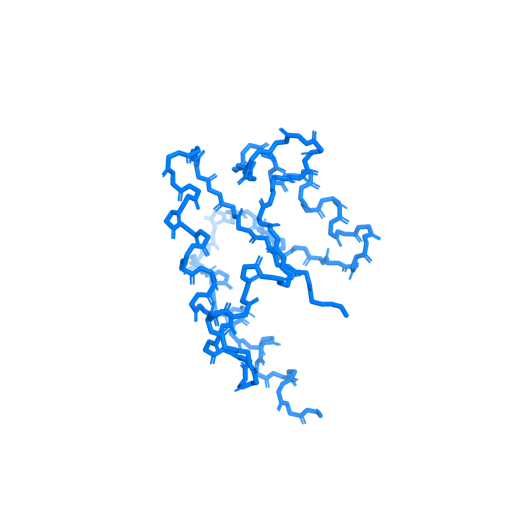A 1
ATOM 722 C C . ALA A 1 91 ? 10.681 -14.499 -11.730 1.00 45.59 91 ALA A C 1
ATOM 724 O O . ALA A 1 91 ? 10.909 -15.278 -10.807 1.00 45.59 91 ALA A O 1
ATOM 725 N N . VAL A 1 92 ? 9.720 -13.573 -11.649 1.00 44.03 92 VAL A N 1
ATOM 726 C CA . VAL A 1 92 ? 8.792 -13.519 -10.518 1.00 44.03 92 VAL A CA 1
ATOM 727 C C . VAL A 1 92 ? 7.879 -14.745 -10.535 1.00 44.03 92 VAL A C 1
ATOM 729 O O . VAL A 1 92 ? 7.706 -15.348 -9.493 1.00 44.03 92 VAL A O 1
ATOM 732 N N . SER A 1 93 ? 7.363 -15.201 -11.679 1.00 42.94 93 SER A N 1
ATOM 733 C CA . SER A 1 93 ? 6.414 -16.329 -11.687 1.00 42.94 93 SER A CA 1
ATOM 734 C C . SER A 1 93 ? 7.014 -17.651 -11.172 1.00 42.94 93 SER A C 1
ATOM 736 O O . SER A 1 93 ? 6.321 -18.396 -10.487 1.00 42.94 93 SER A O 1
ATOM 738 N N . GLU A 1 94 ? 8.300 -17.917 -11.426 1.00 40.53 94 GLU A N 1
ATOM 739 C CA . GLU A 1 94 ? 8.982 -19.149 -10.982 1.00 40.53 94 GLU A CA 1
ATOM 740 C C . GLU A 1 94 ? 9.177 -19.219 -9.456 1.00 40.53 94 GLU A C 1
ATOM 742 O O . GLU A 1 94 ? 8.981 -20.270 -8.850 1.00 40.53 94 GLU A O 1
ATOM 747 N N . LEU A 1 95 ? 9.486 -18.092 -8.806 1.00 41.72 95 LEU A N 1
ATOM 748 C CA . LEU A 1 95 ? 9.708 -18.030 -7.352 1.00 41.72 95 LEU A CA 1
ATOM 749 C C . LEU A 1 95 ? 8.424 -18.207 -6.520 1.00 41.72 95 LEU A C 1
ATOM 751 O O . LEU A 1 95 ? 8.493 -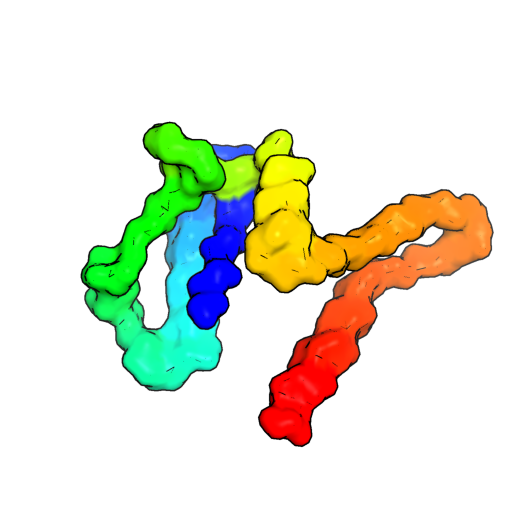18.589 -5.348 1.00 41.72 95 LEU A O 1
ATOM 755 N N . TRP A 1 96 ? 7.255 -17.920 -7.101 1.00 39.75 96 TRP A N 1
ATOM 756 C CA . TRP A 1 96 ? 5.964 -18.114 -6.433 1.00 39.75 96 TRP A CA 1
ATOM 757 C C . TRP A 1 96 ? 5.469 -19.565 -6.529 1.00 39.75 96 TRP A C 1
ATOM 759 O O . TRP A 1 96 ? 4.838 -20.041 -5.586 1.00 39.75 96 TRP A O 1
ATOM 769 N N . ASP A 1 97 ? 5.802 -20.288 -7.604 1.00 39.66 97 ASP A N 1
ATOM 770 C CA . ASP A 1 97 ? 5.414 -21.695 -7.784 1.00 39.66 97 ASP A CA 1
ATOM 771 C C . ASP A 1 97 ? 6.224 -22.669 -6.903 1.00 39.66 97 ASP A C 1
ATOM 773 O O . ASP A 1 97 ? 5.713 -23.727 -6.525 1.00 39.66 97 ASP A O 1
ATOM 777 N N . GLU A 1 98 ? 7.462 -22.328 -6.528 1.00 41.97 98 GLU A N 1
ATOM 778 C CA . GLU A 1 98 ? 8.289 -23.174 -5.649 1.00 41.97 98 GLU A CA 1
ATOM 779 C C . GLU A 1 98 ? 7.847 -23.134 -4.174 1.00 41.97 98 GLU A C 1
ATOM 781 O O . GLU A 1 98 ? 7.902 -24.157 -3.493 1.00 41.97 98 GLU A O 1
ATOM 786 N N . ASN A 1 99 ? 7.331 -22.001 -3.685 1.00 42.12 99 ASN A N 1
ATOM 787 C CA . ASN A 1 99 ? 6.894 -21.850 -2.286 1.00 42.12 99 ASN A CA 1
ATOM 788 C C . ASN A 1 99 ? 5.487 -22.407 -1.993 1.00 42.12 99 ASN A C 1
ATOM 790 O O . ASN A 1 99 ? 5.075 -22.450 -0.838 1.00 42.12 99 ASN A O 1
ATOM 794 N N . LEU A 1 100 ? 4.741 -22.842 -3.014 1.00 42.59 100 LEU A N 1
ATOM 795 C CA . LEU A 1 100 ? 3.420 -23.474 -2.864 1.00 42.59 100 LEU A CA 1
ATOM 796 C C . LEU A 1 100 ? 3.481 -25.012 -2.806 1.00 42.59 100 LEU A C 1
ATOM 798 O O . LEU A 1 100 ? 2.441 -25.661 -2.701 1.00 42.59 100 LEU A O 1
ATOM 802 N N . LYS A 1 101 ? 4.680 -25.609 -2.883 1.00 42.97 101 LYS A N 1
ATOM 803 C CA . LYS A 1 101 ? 4.887 -27.070 -2.902 1.00 42.97 101 LYS A CA 1
ATOM 804 C C . LYS A 1 101 ? 5.580 -27.646 -1.657 1.00 42.97 101 LYS A C 1
ATOM 806 O O . LYS A 1 101 ? 5.903 -28.834 -1.678 1.00 42.97 101 LYS A O 1
ATOM 811 N N . SER A 1 102 ? 5.801 -26.859 -0.600 1.00 36.97 102 SER A N 1
ATOM 812 C CA . SER A 1 102 ? 6.386 -27.333 0.670 1.00 36.97 102 SER A CA 1
ATOM 813 C C . SER A 1 102 ? 5.365 -27.432 1.793 1.00 36.97 102 SER A C 1
ATOM 815 O O . SER A 1 102 ? 4.693 -26.402 2.025 1.00 36.97 102 SER A O 1
#

pLDDT: mean 71.98, std 17.28, range [36.97, 91.56]

Radius of gyration: 16.46 Å; chains: 1; bounding box: 40×38×39 Å

Secondary structure (DSSP, 8-state):
------EESSHHHHHHHHHHHHHHHHHH-TT--TTTHHHH-----SSTT-S-EEGGGHHHHHHHHHHHH-----------SSS----THHHHHHHHHHTT--

Sequence (102 aa):
MIEFVVIVESSADARTATKLADRTLVQKIDWLDPEMLQHLYQWSGLEAGTENSCWKNINQIIDNFQQSLGFRPPRYLGHRKDGALKADGAAVSELWDENLKS

Foldseek 3Di:
DDDDAFEDADPVCFVVRVVVVLVVVCVVDVVDDSVCPVVVDAQAEPDPPGRHHYPVCVVVVQVVCCVPPVDDPDPPPDDDVDDDDDDCVVVVVVVVVVVVPD